Protein AF-M4B6S5-F1 (afdb_monomer_lite)

Sequence (156 aa):
MYRAILVAFFLLQTVLSYLIPVVGPATSFIHLSWLYSLYCFEYKWSLAGWSLERRLAHLEQNWAYFAGFGSPFTLATFFVPNFVSKGIFALLFPVFLLQAIACDPEPEGNEALKKLPMFRFSRWWSLQLLRRIGHATGLKTKVQRAMEKQNRGKRS

Structure (mmCIF, N/CA/C/O backbone):
data_AF-M4B6S5-F1
#
_entry.id   AF-M4B6S5-F1
#
loop_
_atom_site.group_PDB
_atom_site.id
_atom_site.type_symbol
_atom_site.label_atom_id
_atom_site.label_alt_id
_atom_site.label_comp_id
_atom_site.label_asym_id
_atom_site.label_entity_id
_atom_site.label_seq_id
_atom_site.pdbx_PDB_ins_code
_atom_site.Cartn_x
_atom_site.Cartn_y
_atom_site.Cartn_z
_atom_site.occupancy
_atom_site.B_iso_or_equiv
_atom_site.auth_seq_id
_atom_site.auth_comp_id
_atom_site.auth_asym_id
_atom_site.auth_atom_id
_atom_site.pdbx_PDB_model_num
ATOM 1 N N . MET A 1 1 ? 3.136 18.857 9.487 1.00 50.81 1 MET A N 1
ATOM 2 C CA . MET A 1 1 ? 4.340 18.563 10.295 1.00 50.81 1 MET A CA 1
ATOM 3 C C . MET A 1 1 ? 4.392 17.083 10.692 1.00 50.81 1 MET A C 1
ATOM 5 O O . MET A 1 1 ? 5.186 16.369 10.103 1.00 50.81 1 MET A O 1
ATOM 9 N N . TYR A 1 2 ? 3.495 16.570 11.547 1.00 51.84 2 TYR A N 1
ATOM 10 C CA . TYR A 1 2 ? 3.505 15.160 12.002 1.00 51.84 2 TYR A CA 1
ATOM 11 C C . TYR A 1 2 ? 3.425 14.104 10.874 1.00 51.84 2 TYR A C 1
ATOM 13 O O . TYR A 1 2 ? 4.229 13.179 10.826 1.00 51.84 2 TYR A O 1
ATOM 21 N N . ARG A 1 3 ? 2.545 14.306 9.880 1.00 54.38 3 ARG A N 1
ATOM 22 C CA . ARG A 1 3 ? 2.452 13.450 8.674 1.00 54.38 3 ARG A CA 1
ATOM 23 C C . ARG A 1 3 ? 3.765 13.330 7.911 1.00 54.38 3 ARG A C 1
ATOM 25 O O . ARG A 1 3 ? 4.100 12.256 7.440 1.00 54.38 3 ARG A O 1
ATOM 32 N N . ALA A 1 4 ? 4.477 14.445 7.770 1.00 53.47 4 ALA A N 1
ATOM 33 C CA . ALA A 1 4 ? 5.726 14.484 7.025 1.00 53.47 4 ALA A CA 1
ATOM 34 C C . ALA A 1 4 ? 6.832 13.743 7.784 1.00 53.47 4 ALA A C 1
ATOM 36 O O . ALA A 1 4 ? 7.640 13.079 7.155 1.00 53.47 4 ALA A O 1
ATOM 37 N N . ILE A 1 5 ? 6.820 13.793 9.121 1.00 66.31 5 ILE A N 1
ATOM 38 C CA . ILE A 1 5 ? 7.764 13.062 9.978 1.00 66.31 5 ILE A CA 1
ATOM 39 C C . ILE A 1 5 ? 7.509 11.556 9.900 1.00 66.31 5 ILE A C 1
ATOM 41 O O . ILE A 1 5 ? 8.455 10.797 9.727 1.00 66.31 5 ILE A O 1
ATOM 45 N N . LEU A 1 6 ? 6.245 11.121 9.953 1.00 67.50 6 LEU A N 1
ATOM 46 C CA . LEU A 1 6 ? 5.905 9.703 9.803 1.00 67.50 6 LEU A CA 1
ATOM 47 C C . LEU A 1 6 ? 6.205 9.185 8.400 1.00 67.50 6 LEU A C 1
ATOM 49 O O . LEU A 1 6 ? 6.823 8.137 8.271 1.00 67.50 6 LEU A O 1
ATOM 53 N N . VAL A 1 7 ? 5.860 9.943 7.355 1.00 67.75 7 VAL A N 1
ATOM 54 C CA . VAL A 1 7 ? 6.221 9.599 5.972 1.00 67.75 7 VAL A CA 1
ATOM 55 C C . VAL A 1 7 ? 7.741 9.568 5.798 1.00 67.75 7 VAL A C 1
ATOM 57 O O . VAL A 1 7 ? 8.247 8.651 5.164 1.00 67.75 7 VAL A O 1
ATOM 60 N N . ALA A 1 8 ? 8.487 10.497 6.400 1.00 62.38 8 ALA A N 1
ATOM 61 C CA . ALA A 1 8 ? 9.947 10.496 6.361 1.00 62.38 8 ALA A CA 1
ATOM 62 C C . ALA A 1 8 ? 10.549 9.281 7.082 1.00 62.38 8 ALA A C 1
ATOM 64 O O . ALA A 1 8 ? 11.467 8.667 6.549 1.00 62.38 8 ALA A O 1
ATOM 65 N N . PHE A 1 9 ? 10.014 8.889 8.242 1.00 72.94 9 PHE A N 1
ATOM 66 C CA . PHE A 1 9 ? 10.442 7.679 8.953 1.00 72.94 9 PHE A CA 1
ATOM 67 C C . PHE A 1 9 ? 10.115 6.406 8.168 1.00 72.94 9 PHE A C 1
ATOM 69 O O . PHE A 1 9 ? 10.946 5.508 8.075 1.00 72.94 9 PHE A O 1
ATOM 76 N N . PHE A 1 10 ? 8.933 6.353 7.556 1.00 67.38 10 PHE A N 1
ATOM 77 C CA . PHE A 1 10 ? 8.503 5.229 6.733 1.00 67.38 10 PHE A CA 1
ATOM 78 C C . PHE A 1 10 ? 9.386 5.082 5.495 1.00 67.38 10 PHE A C 1
ATOM 80 O O . PHE A 1 10 ? 9.892 3.998 5.235 1.00 67.38 10 PHE A O 1
ATOM 87 N N . LEU A 1 11 ? 9.654 6.192 4.797 1.00 67.06 11 LEU A N 1
ATOM 88 C CA . LEU A 1 11 ? 10.561 6.244 3.651 1.00 67.06 11 LEU A CA 1
ATOM 89 C C . LEU A 1 11 ? 11.991 5.877 4.042 1.00 67.06 11 LEU A C 1
ATOM 91 O O . LEU A 1 11 ? 12.642 5.121 3.324 1.00 67.06 11 LEU A O 1
ATOM 95 N N . LEU A 1 12 ? 12.472 6.361 5.189 1.00 73.38 12 LEU A N 1
ATOM 96 C CA . LEU A 1 12 ? 13.774 5.982 5.729 1.00 73.38 12 LEU A CA 1
ATOM 97 C C . LEU A 1 12 ? 13.833 4.464 5.944 1.00 73.38 12 LEU A C 1
ATOM 99 O O . LEU A 1 12 ? 14.775 3.811 5.505 1.00 73.38 12 LEU A O 1
ATOM 103 N N . GLN A 1 13 ? 12.787 3.874 6.517 1.00 64.50 13 GLN A N 1
ATOM 104 C CA . GLN A 1 13 ? 12.686 2.434 6.730 1.00 64.50 13 GLN A CA 1
ATOM 105 C C . GLN A 1 13 ? 12.579 1.640 5.412 1.00 64.50 13 GLN A C 1
ATOM 107 O O . GLN A 1 13 ? 13.171 0.562 5.302 1.00 64.50 13 GLN A O 1
ATOM 112 N N . THR A 1 14 ? 11.909 2.175 4.382 1.00 60.19 14 THR A N 1
ATOM 113 C CA . THR A 1 14 ? 11.892 1.599 3.024 1.00 60.19 14 THR A CA 1
ATOM 114 C C . THR A 1 14 ? 13.287 1.604 2.397 1.00 60.19 14 THR A C 1
ATOM 116 O O . THR A 1 14 ? 13.698 0.602 1.818 1.00 60.19 14 THR A O 1
ATOM 119 N N . VAL A 1 15 ? 14.029 2.709 2.534 1.00 66.19 15 VAL A N 1
ATOM 120 C CA . VAL A 1 15 ? 15.394 2.864 2.005 1.00 66.19 15 VAL A CA 1
ATOM 121 C C . VAL A 1 15 ? 16.361 1.916 2.712 1.00 66.19 15 VAL A C 1
ATOM 123 O O . VAL A 1 15 ? 17.134 1.231 2.044 1.00 66.19 15 VAL A O 1
ATOM 126 N N . LEU A 1 16 ? 16.272 1.792 4.042 1.00 66.75 16 LEU A N 1
ATOM 127 C CA . LEU A 1 16 ? 17.052 0.803 4.793 1.00 66.75 16 LEU A CA 1
ATOM 128 C C . LEU A 1 16 ? 16.700 -0.640 4.393 1.00 66.75 16 LEU A C 1
ATOM 130 O O . LEU A 1 16 ? 17.586 -1.486 4.317 1.00 66.75 16 LEU A O 1
ATOM 134 N N . SER A 1 17 ? 15.431 -0.926 4.095 1.00 61.16 17 SER A N 1
ATOM 135 C CA . SER A 1 17 ? 15.001 -2.256 3.631 1.00 61.16 17 SER A CA 1
ATOM 136 C C . SER A 1 17 ? 15.477 -2.566 2.207 1.00 61.16 17 SER A C 1
ATOM 138 O O . SER A 1 17 ? 15.707 -3.727 1.875 1.00 61.16 17 SER A O 1
ATOM 140 N N . TYR A 1 18 ? 15.681 -1.539 1.376 1.00 60.28 18 TYR A N 1
ATOM 141 C CA . TYR A 1 18 ? 16.257 -1.658 0.032 1.00 60.28 18 TYR A CA 1
ATOM 142 C C . TYR A 1 18 ? 17.727 -2.106 0.054 1.00 60.28 18 TYR A C 1
ATOM 144 O O . TYR A 1 18 ? 18.215 -2.681 -0.917 1.00 60.28 18 TYR A O 1
ATOM 152 N N . LEU A 1 19 ? 18.417 -1.899 1.182 1.00 63.19 19 LEU A N 1
ATOM 153 C CA . LEU A 1 19 ? 19.769 -2.403 1.426 1.00 63.19 19 LEU A CA 1
ATOM 154 C C . LEU A 1 19 ? 19.815 -3.942 1.529 1.00 63.19 19 LEU A C 1
ATOM 156 O O . LEU A 1 19 ? 20.889 -4.531 1.428 1.00 63.19 19 LEU A O 1
ATOM 160 N N . ILE A 1 20 ? 18.659 -4.598 1.707 1.00 63.47 20 ILE A N 1
ATOM 161 C CA . ILE A 1 20 ? 18.517 -6.056 1.743 1.00 63.47 20 ILE A CA 1
ATOM 162 C C . ILE A 1 20 ? 17.946 -6.525 0.386 1.00 63.47 20 ILE A C 1
ATOM 164 O O . ILE A 1 20 ? 16.727 -6.502 0.187 1.00 63.47 20 ILE A O 1
ATOM 168 N N . PRO A 1 21 ? 18.785 -7.001 -0.557 1.00 57.75 21 PRO A N 1
ATOM 169 C CA . PRO A 1 21 ? 18.393 -7.251 -1.952 1.00 57.75 21 PRO A CA 1
ATOM 170 C C . PRO A 1 21 ? 17.298 -8.318 -2.133 1.00 57.75 21 PRO A C 1
ATOM 172 O O . PRO A 1 21 ? 16.633 -8.352 -3.164 1.00 57.75 21 PRO A O 1
ATOM 175 N N . VAL A 1 22 ? 17.068 -9.166 -1.127 1.00 60.56 22 VAL A N 1
ATOM 176 C CA . VAL A 1 22 ? 16.028 -10.211 -1.147 1.00 60.56 22 VAL A CA 1
ATOM 177 C C . VAL A 1 22 ? 14.663 -9.687 -0.678 1.00 60.56 22 VAL A C 1
ATOM 179 O O . VAL A 1 22 ? 13.627 -10.140 -1.156 1.00 60.56 22 VAL A O 1
ATOM 182 N N . VAL A 1 23 ? 14.641 -8.715 0.241 1.00 64.19 23 VAL A N 1
ATOM 183 C CA . VAL A 1 23 ? 13.404 -8.202 0.865 1.00 64.19 23 VAL A CA 1
ATOM 184 C C . VAL A 1 23 ? 12.921 -6.912 0.187 1.00 64.19 23 VAL A C 1
ATOM 186 O O . VAL A 1 23 ? 11.756 -6.535 0.331 1.00 64.19 23 VAL A O 1
ATOM 189 N N . GLY A 1 24 ? 13.783 -6.275 -0.612 1.00 67.25 24 GLY A N 1
ATOM 190 C CA . GLY A 1 24 ? 13.484 -5.068 -1.385 1.00 67.25 24 GLY A CA 1
ATOM 191 C C . GLY A 1 24 ? 12.215 -5.183 -2.240 1.00 67.25 24 GLY A C 1
ATOM 192 O O . GLY A 1 24 ? 11.271 -4.438 -1.983 1.00 67.25 24 GLY A O 1
ATOM 193 N N . PRO A 1 25 ? 12.108 -6.141 -3.185 1.00 72.75 25 PRO A N 1
ATOM 194 C CA . PRO A 1 25 ? 10.961 -6.219 -4.096 1.00 72.75 25 PRO A CA 1
ATOM 195 C C . PRO A 1 25 ? 9.620 -6.441 -3.384 1.00 72.75 25 PRO A C 1
ATOM 197 O O . PRO A 1 25 ? 8.622 -5.804 -3.719 1.00 72.75 25 PRO A O 1
ATOM 200 N N . ALA A 1 26 ? 9.598 -7.306 -2.364 1.00 77.94 26 ALA A N 1
ATOM 201 C CA . ALA A 1 26 ? 8.396 -7.573 -1.575 1.00 77.94 26 ALA A CA 1
ATOM 202 C C . ALA A 1 26 ? 7.973 -6.339 -0.763 1.00 77.94 26 ALA A C 1
ATOM 204 O O . ALA A 1 26 ? 6.801 -5.965 -0.753 1.00 77.94 26 ALA A O 1
ATOM 205 N N . THR A 1 27 ? 8.935 -5.661 -0.135 1.00 75.81 27 THR A N 1
ATOM 206 C CA . THR A 1 27 ? 8.680 -4.430 0.625 1.00 75.81 27 THR A CA 1
ATOM 207 C C . THR A 1 27 ? 8.206 -3.296 -0.279 1.00 75.81 27 THR A C 1
ATOM 209 O O . THR A 1 27 ? 7.279 -2.576 0.093 1.00 75.81 27 THR A O 1
ATOM 212 N N . SER A 1 28 ? 8.786 -3.156 -1.475 1.00 76.31 28 SER A N 1
ATOM 213 C CA . SER A 1 28 ? 8.362 -2.184 -2.484 1.00 76.31 28 SER A CA 1
ATOM 214 C C . SER A 1 28 ? 6.944 -2.451 -2.976 1.00 76.31 28 SER A C 1
ATOM 216 O O . SER A 1 28 ? 6.162 -1.509 -3.085 1.00 76.31 28 SER A O 1
ATOM 218 N N . PHE A 1 29 ? 6.581 -3.716 -3.207 1.00 83.94 29 PHE A N 1
ATOM 219 C CA . PHE A 1 29 ? 5.214 -4.092 -3.565 1.00 83.94 29 PHE A CA 1
ATOM 220 C C . PHE A 1 29 ? 4.221 -3.719 -2.455 1.00 83.94 29 PHE A C 1
ATOM 222 O O . PHE A 1 29 ? 3.203 -3.082 -2.723 1.00 83.94 29 PHE A O 1
ATOM 229 N N . ILE A 1 30 ? 4.541 -4.044 -1.197 1.00 83.56 30 ILE A N 1
ATOM 230 C CA . ILE A 1 30 ? 3.690 -3.715 -0.044 1.00 83.56 30 ILE A CA 1
ATOM 231 C C . ILE A 1 30 ? 3.541 -2.195 0.104 1.00 83.56 30 ILE A C 1
ATOM 233 O O . ILE A 1 30 ? 2.419 -1.702 0.214 1.00 83.56 30 ILE A O 1
ATOM 237 N N . HIS A 1 31 ? 4.635 -1.435 0.022 1.00 79.94 31 HIS A N 1
ATOM 238 C CA . HIS A 1 31 ? 4.585 0.029 0.091 1.00 79.94 31 HIS A CA 1
ATOM 239 C C . HIS A 1 31 ? 3.734 0.633 -1.023 1.00 79.94 31 HIS A C 1
ATOM 241 O O . HIS A 1 31 ? 2.918 1.518 -0.766 1.00 79.94 31 HIS A O 1
ATOM 247 N N . LEU A 1 32 ? 3.893 0.144 -2.253 1.00 81.62 32 LEU A N 1
ATOM 248 C CA . LEU A 1 32 ? 3.136 0.639 -3.395 1.00 81.62 32 LEU A CA 1
ATOM 249 C C . LEU A 1 32 ? 1.642 0.289 -3.275 1.00 81.62 32 LEU A C 1
ATOM 251 O O . LEU A 1 32 ? 0.795 1.113 -3.619 1.00 81.62 32 LEU A O 1
ATOM 255 N N . SER A 1 33 ? 1.310 -0.875 -2.708 1.00 86.44 33 SER A N 1
ATOM 256 C CA . SER A 1 33 ? -0.077 -1.266 -2.421 1.00 86.44 33 SER A CA 1
ATOM 257 C C . SER A 1 33 ? -0.732 -0.372 -1.367 1.00 86.44 33 SER A C 1
ATOM 259 O O . SER A 1 33 ? -1.851 0.106 -1.572 1.00 86.44 33 SER A O 1
ATOM 261 N N . TRP A 1 34 ? -0.015 -0.042 -0.288 1.00 82.44 34 TRP A N 1
ATOM 262 C CA . TRP A 1 34 ? -0.490 0.919 0.705 1.00 82.44 34 TRP A CA 1
ATOM 263 C C . TRP A 1 34 ? -0.675 2.309 0.114 1.00 82.44 34 TRP A C 1
ATOM 265 O O . TRP A 1 34 ? -1.686 2.946 0.397 1.00 82.44 34 TRP A O 1
ATOM 275 N N . LEU A 1 35 ? 0.254 2.762 -0.732 1.00 83.56 35 LEU A N 1
ATOM 276 C CA . LEU A 1 35 ? 0.169 4.068 -1.375 1.00 83.56 35 LEU A CA 1
ATOM 277 C C . LEU A 1 35 ? -1.087 4.181 -2.248 1.00 83.56 35 LEU A C 1
ATOM 279 O O . LEU A 1 35 ? -1.849 5.132 -2.094 1.00 83.56 35 LEU A O 1
ATOM 283 N N . TYR A 1 36 ? -1.351 3.208 -3.125 1.00 85.38 36 TYR A N 1
ATOM 284 C CA . TYR A 1 36 ? -2.544 3.243 -3.979 1.00 85.38 36 TYR A CA 1
ATOM 285 C C . TYR A 1 36 ? -3.842 3.146 -3.193 1.00 85.38 36 TYR A C 1
ATOM 287 O O . TYR A 1 36 ? -4.803 3.857 -3.494 1.00 85.38 36 TYR A O 1
ATOM 295 N N . SER A 1 37 ? -3.863 2.313 -2.156 1.00 85.88 37 SER A N 1
ATOM 296 C CA . SER A 1 37 ? -5.014 2.236 -1.274 1.00 85.88 37 SER A CA 1
ATOM 297 C C . SER A 1 37 ? -5.251 3.572 -0.566 1.00 85.88 37 SER A C 1
ATOM 299 O O . SER A 1 37 ? -6.368 4.083 -0.583 1.00 85.88 37 SER A O 1
ATOM 301 N N . LEU A 1 38 ? -4.206 4.186 -0.004 1.00 84.31 38 LEU A N 1
ATOM 302 C CA . LEU A 1 38 ? -4.287 5.504 0.623 1.00 84.31 38 LEU A CA 1
ATOM 303 C C . LEU A 1 38 ? -4.842 6.554 -0.330 1.00 84.31 38 LEU A C 1
ATOM 305 O O . LEU A 1 38 ? -5.740 7.282 0.066 1.00 84.31 38 LEU A O 1
ATOM 309 N N . TYR A 1 39 ? -4.381 6.585 -1.579 1.00 84.69 39 TYR A N 1
ATOM 310 C CA . TYR A 1 39 ? -4.900 7.509 -2.586 1.00 84.69 39 TYR A CA 1
ATOM 311 C C . TYR A 1 39 ? -6.412 7.364 -2.796 1.00 84.69 39 TYR A C 1
ATOM 313 O O . TYR A 1 39 ? -7.113 8.367 -2.880 1.00 84.69 39 TYR A O 1
ATOM 321 N N . CYS A 1 40 ? -6.934 6.135 -2.840 1.00 84.31 40 CYS A N 1
ATOM 322 C CA . CYS A 1 40 ? -8.369 5.894 -3.019 1.00 84.31 40 CYS A CA 1
ATOM 323 C C . CYS A 1 40 ? -9.175 6.288 -1.768 1.00 84.31 40 CYS A C 1
ATOM 325 O O . CYS A 1 40 ? -10.198 6.966 -1.859 1.00 84.31 40 CYS A O 1
ATOM 327 N N . PHE A 1 41 ? -8.708 5.901 -0.579 1.00 83.38 41 PHE A N 1
ATOM 328 C CA . PHE A 1 41 ? -9.408 6.177 0.680 1.00 83.38 41 PHE A CA 1
ATOM 329 C C . PHE A 1 41 ? -9.240 7.617 1.178 1.00 83.38 41 PHE A C 1
ATOM 331 O O . PHE A 1 41 ? -10.090 8.108 1.922 1.00 83.38 41 PHE A O 1
ATOM 338 N N . GLU A 1 42 ? -8.191 8.328 0.758 1.00 84.25 42 GLU A N 1
ATOM 339 C CA . GLU A 1 42 ? -7.959 9.716 1.150 1.00 84.25 42 GLU A CA 1
ATOM 340 C C . GLU A 1 42 ? -9.132 10.600 0.741 1.00 84.25 42 GLU A C 1
ATOM 342 O O . GLU A 1 42 ? -9.561 11.418 1.550 1.00 84.25 42 GLU A O 1
ATOM 347 N N . TYR A 1 43 ? -9.702 10.389 -0.447 1.00 82.81 43 TYR A N 1
ATOM 348 C CA . TYR A 1 43 ? -10.885 11.118 -0.904 1.00 82.81 43 TYR A CA 1
ATOM 349 C C . TYR A 1 43 ? -12.098 10.852 -0.012 1.00 82.81 43 TYR A C 1
ATOM 351 O O . TYR A 1 43 ? -12.725 11.806 0.448 1.00 82.81 43 TYR A O 1
ATOM 359 N N . LYS A 1 44 ? -12.386 9.583 0.313 1.00 83.75 44 LYS A N 1
ATOM 360 C CA . LYS A 1 44 ? -13.469 9.218 1.245 1.00 83.75 44 LYS A CA 1
ATOM 361 C C . LYS A 1 44 ? -13.287 9.907 2.599 1.00 83.75 44 LYS A C 1
ATOM 363 O O . LYS A 1 44 ? -14.208 10.532 3.118 1.00 83.75 44 LYS A O 1
ATOM 368 N N . TRP A 1 45 ? -12.089 9.827 3.171 1.00 82.25 45 TRP A N 1
ATOM 369 C CA . TRP A 1 45 ? -11.792 10.414 4.478 1.00 82.25 45 TRP A CA 1
ATOM 370 C C . TRP A 1 45 ? -11.699 11.939 4.456 1.00 82.25 45 TRP A C 1
ATOM 372 O O . TRP A 1 45 ? -11.937 12.577 5.480 1.00 82.25 45 TRP A O 1
ATOM 382 N N . SER A 1 46 ? -11.349 12.528 3.313 1.00 82.94 46 SER A N 1
ATOM 383 C CA . SER A 1 46 ? -11.353 13.973 3.100 1.00 82.94 46 SER A CA 1
ATOM 384 C C . SER A 1 46 ? -12.778 14.512 3.071 1.00 82.94 46 SER A C 1
ATOM 386 O O . SER A 1 46 ? -13.076 15.454 3.799 1.00 82.94 46 SER A O 1
ATOM 388 N N . LEU A 1 47 ? -13.681 13.842 2.344 1.00 82.00 47 LEU A N 1
ATOM 389 C CA . LEU A 1 47 ? -15.114 14.153 2.343 1.00 82.00 47 LEU A CA 1
ATOM 390 C C . LEU A 1 47 ? -15.745 13.971 3.730 1.00 82.00 47 LEU A C 1
ATOM 392 O O . LEU A 1 47 ? -16.571 14.777 4.141 1.00 82.00 47 LEU A O 1
ATOM 396 N N . ALA A 1 48 ? -15.313 12.957 4.485 1.00 82.81 48 ALA A N 1
ATOM 397 C CA . ALA A 1 48 ? -15.757 12.726 5.860 1.00 82.81 48 ALA A CA 1
ATOM 398 C C . ALA A 1 48 ? -15.105 13.665 6.901 1.00 82.81 48 ALA A C 1
ATOM 400 O O . ALA A 1 48 ? -15.358 13.519 8.097 1.00 82.81 48 ALA A O 1
ATOM 401 N N . GLY A 1 49 ? -14.223 14.584 6.487 1.00 83.06 49 GLY A N 1
ATOM 402 C CA . GLY A 1 49 ? -13.560 15.536 7.384 1.00 83.06 49 GLY A CA 1
ATOM 403 C C . GLY A 1 49 ? -12.599 14.899 8.394 1.00 83.06 49 GLY A C 1
ATOM 404 O O . GLY A 1 49 ? -12.309 15.490 9.432 1.00 83.06 49 GLY A O 1
ATOM 405 N N . TRP A 1 50 ? -12.101 13.684 8.143 1.00 81.88 50 TRP A N 1
ATOM 406 C CA . TRP A 1 50 ? -11.246 12.988 9.107 1.00 81.88 50 TRP A CA 1
ATOM 407 C C . TRP A 1 50 ? -9.920 13.713 9.285 1.00 81.88 50 TRP A C 1
ATOM 409 O O . TRP A 1 50 ? -9.266 14.070 8.298 1.00 81.88 50 TRP A O 1
ATOM 419 N N . SER A 1 51 ? -9.470 13.827 10.535 1.00 81.06 51 SER A N 1
ATOM 420 C CA . SER A 1 51 ? -8.121 14.288 10.819 1.00 81.06 51 SER A CA 1
ATOM 421 C C . SER A 1 51 ? -7.092 13.302 10.266 1.00 81.06 51 SER A C 1
ATOM 423 O O . SER A 1 51 ? -7.293 12.095 10.133 1.00 81.06 51 SER A O 1
ATOM 425 N N . LEU A 1 52 ? -5.957 13.872 9.920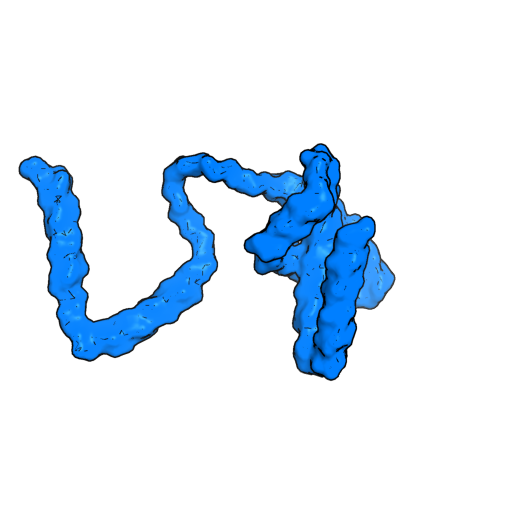 1.00 72.38 52 LEU A N 1
ATOM 426 C CA . LEU A 1 52 ? -4.768 13.217 9.412 1.00 72.38 52 LEU A CA 1
ATOM 427 C C . LEU A 1 52 ? -4.283 12.049 10.281 1.00 72.38 52 LEU A C 1
ATOM 429 O O . LEU A 1 52 ? -3.946 10.992 9.753 1.00 72.38 52 LEU A O 1
ATOM 433 N N . GLU A 1 53 ? -4.314 12.241 11.596 1.00 75.19 53 GLU A N 1
ATOM 434 C CA . GLU A 1 53 ? -3.948 11.239 12.597 1.00 75.19 53 GLU A CA 1
ATOM 435 C C . GLU A 1 53 ? -4.950 10.085 12.626 1.00 75.19 53 GLU A C 1
ATOM 437 O O . GLU A 1 53 ? -4.551 8.925 12.600 1.00 75.19 53 GLU A O 1
ATOM 442 N N . ARG A 1 54 ? -6.257 10.383 12.563 1.00 77.94 54 ARG A N 1
ATOM 443 C CA . ARG A 1 54 ? -7.311 9.359 12.520 1.00 77.94 54 ARG A CA 1
ATOM 444 C C . ARG A 1 54 ? -7.193 8.463 11.287 1.00 77.94 54 ARG A C 1
ATOM 446 O O . ARG A 1 54 ? -7.374 7.254 11.388 1.00 77.94 54 ARG A O 1
ATOM 453 N N . ARG A 1 55 ? -6.869 9.046 10.128 1.00 80.56 55 ARG A N 1
ATOM 454 C CA . ARG A 1 55 ? -6.650 8.294 8.879 1.00 80.56 55 ARG A CA 1
ATOM 455 C C . ARG A 1 55 ? -5.473 7.327 9.008 1.00 80.56 55 ARG A C 1
ATOM 457 O O . ARG A 1 55 ? -5.559 6.198 8.538 1.00 80.56 55 ARG A O 1
ATOM 464 N N . LEU A 1 56 ? -4.393 7.765 9.654 1.00 74.38 56 LEU A N 1
ATOM 465 C CA . LEU A 1 56 ? -3.196 6.949 9.816 1.00 74.38 56 LEU A CA 1
ATOM 466 C C . LEU A 1 56 ? -3.393 5.836 10.849 1.00 74.38 56 LEU A C 1
ATOM 468 O O . LEU A 1 56 ? -3.087 4.689 10.551 1.00 74.38 56 LEU A O 1
ATOM 472 N N . ALA A 1 57 ? -4.012 6.142 11.991 1.00 75.56 57 ALA A N 1
ATOM 473 C CA . ALA A 1 57 ? -4.364 5.140 12.997 1.00 75.56 57 ALA A CA 1
ATOM 474 C C . ALA A 1 57 ? -5.278 4.047 12.416 1.00 75.56 57 ALA A C 1
ATOM 476 O O . ALA A 1 57 ? -5.102 2.862 12.692 1.00 75.56 57 ALA A O 1
ATOM 477 N N . HIS A 1 58 ? -6.226 4.427 11.553 1.00 79.00 58 HIS A N 1
ATOM 478 C CA . HIS A 1 58 ? -7.089 3.469 10.867 1.00 79.00 58 HIS A CA 1
ATOM 479 C C . HIS A 1 58 ? -6.322 2.593 9.860 1.00 79.00 58 HIS A C 1
ATOM 481 O O . HIS A 1 58 ? -6.613 1.398 9.749 1.00 79.00 58 HIS A O 1
ATOM 487 N N . LEU A 1 59 ? -5.325 3.158 9.168 1.00 79.69 59 LEU A N 1
ATOM 488 C CA . LEU A 1 59 ? -4.426 2.403 8.294 1.00 79.69 59 LEU A CA 1
ATOM 489 C C . LEU A 1 59 ? -3.569 1.411 9.070 1.00 79.69 59 LEU A C 1
ATOM 491 O O . LEU A 1 59 ? -3.489 0.252 8.675 1.00 79.69 59 LEU A O 1
ATOM 495 N N . GLU A 1 60 ? -2.963 1.843 10.171 1.00 72.94 60 GLU A N 1
ATOM 496 C CA . GLU A 1 60 ? -2.123 0.994 11.018 1.00 72.94 60 GLU A CA 1
ATOM 497 C C . GLU A 1 60 ? -2.920 -0.174 11.607 1.00 72.94 60 GLU A C 1
ATOM 499 O O . GLU A 1 60 ? -2.449 -1.310 11.601 1.00 72.94 60 GLU A O 1
ATOM 504 N N . GLN A 1 61 ? -4.162 0.069 12.036 1.00 76.56 61 GLN A N 1
ATOM 505 C CA . GLN A 1 61 ? -5.046 -0.980 12.551 1.00 76.56 61 GLN A CA 1
ATOM 506 C C . GLN A 1 61 ? -5.460 -1.999 11.478 1.00 76.56 61 GLN A C 1
ATOM 508 O O . GLN A 1 61 ? -5.638 -3.175 11.789 1.00 76.56 61 GLN A O 1
ATOM 513 N N . ASN A 1 62 ? -5.584 -1.577 10.215 1.00 81.00 62 ASN A N 1
ATOM 514 C CA . ASN A 1 62 ? -6.077 -2.411 9.113 1.00 81.00 62 ASN A CA 1
ATOM 515 C C . ASN A 1 62 ? -5.045 -2.563 7.982 1.00 81.00 62 ASN A C 1
ATOM 517 O O . ASN A 1 62 ? -5.397 -2.663 6.804 1.00 81.00 62 ASN A O 1
ATOM 521 N N . TRP A 1 63 ? -3.756 -2.610 8.324 1.00 78.69 63 TRP A N 1
ATOM 522 C CA . TRP A 1 63 ? -2.655 -2.585 7.354 1.00 78.69 63 TRP A CA 1
ATOM 523 C C . TRP A 1 63 ? -2.739 -3.710 6.311 1.00 78.69 63 TRP A C 1
ATOM 525 O O . TRP A 1 63 ? -2.470 -3.487 5.130 1.00 78.69 63 TRP A O 1
ATOM 535 N N . ALA A 1 64 ? -3.160 -4.911 6.721 1.00 83.19 64 ALA A N 1
ATOM 536 C CA . ALA A 1 64 ? -3.293 -6.070 5.838 1.00 83.19 64 ALA A CA 1
ATOM 537 C C . ALA A 1 64 ? -4.468 -5.929 4.856 1.00 83.19 64 ALA A C 1
ATOM 539 O O . ALA A 1 64 ? -4.380 -6.391 3.719 1.00 83.19 64 ALA A O 1
ATOM 540 N N . TYR A 1 65 ? -5.547 -5.258 5.271 1.00 83.44 65 TYR A N 1
ATOM 541 C CA . TYR A 1 65 ? -6.685 -4.961 4.403 1.00 83.44 65 TYR A CA 1
ATOM 542 C C . TYR A 1 65 ? -6.276 -3.987 3.298 1.00 83.44 65 TYR A C 1
ATOM 544 O O . TYR A 1 65 ? -6.509 -4.264 2.125 1.00 83.44 65 TYR A O 1
ATOM 552 N N . PHE A 1 66 ? -5.592 -2.898 3.656 1.00 84.12 66 PHE A N 1
ATOM 553 C CA . PHE A 1 66 ? -5.131 -1.908 2.681 1.00 84.12 66 PHE A CA 1
ATOM 554 C C . PHE A 1 66 ? -4.066 -2.471 1.732 1.00 84.12 66 PHE A C 1
ATOM 556 O O . PHE A 1 66 ? -4.105 -2.187 0.536 1.00 84.12 66 PHE A O 1
ATOM 563 N N . ALA A 1 67 ? -3.167 -3.328 2.230 1.00 84.94 67 ALA A N 1
ATOM 564 C CA . ALA A 1 67 ? -2.222 -4.047 1.375 1.00 84.94 67 ALA A CA 1
ATOM 565 C C . ALA A 1 67 ? -2.949 -4.965 0.375 1.00 84.94 67 ALA A C 1
ATOM 567 O O . ALA A 1 67 ? -2.635 -4.973 -0.814 1.00 84.94 67 ALA A O 1
ATOM 568 N N . GLY A 1 68 ? -3.968 -5.701 0.832 1.00 86.56 68 GLY A N 1
ATOM 569 C CA . GLY A 1 68 ? -4.793 -6.552 -0.026 1.00 86.56 68 GLY A CA 1
ATOM 570 C C . GLY A 1 68 ? -5.593 -5.759 -1.063 1.00 86.56 68 GLY A C 1
ATOM 571 O O . GLY A 1 68 ? -5.577 -6.114 -2.240 1.00 86.56 68 GLY A O 1
ATOM 572 N N . PHE A 1 69 ? -6.231 -4.662 -0.650 1.00 88.06 69 PHE A N 1
ATOM 573 C CA . PHE A 1 69 ? -7.026 -3.788 -1.516 1.00 88.06 69 PHE A CA 1
ATOM 574 C C . PHE A 1 69 ? -6.182 -3.150 -2.627 1.00 88.06 69 PHE A C 1
ATOM 576 O O . PHE A 1 69 ? -6.592 -3.133 -3.786 1.00 88.06 69 PHE A O 1
ATOM 583 N N . GLY A 1 70 ? -4.981 -2.669 -2.291 1.00 86.38 70 GLY A N 1
ATOM 584 C CA . GLY A 1 70 ? -4.050 -2.086 -3.256 1.00 86.38 70 GLY A CA 1
ATOM 585 C C . GLY A 1 70 ? -3.322 -3.111 -4.129 1.00 86.38 70 GLY A C 1
ATOM 586 O O . GLY A 1 70 ? -2.867 -2.759 -5.213 1.00 86.38 70 GLY A O 1
ATOM 587 N N . SER A 1 71 ? -3.225 -4.378 -3.707 1.00 88.12 71 SER A N 1
ATOM 588 C CA . SER A 1 71 ? -2.442 -5.405 -4.410 1.00 88.12 71 SER A CA 1
ATOM 589 C C . SER A 1 71 ? -2.803 -5.634 -5.888 1.00 88.12 71 SER A C 1
ATOM 591 O O . SER A 1 71 ? -1.866 -5.664 -6.686 1.00 88.12 71 SER A O 1
ATOM 593 N N . PRO A 1 72 ? -4.078 -5.749 -6.325 1.00 87.44 72 PRO A N 1
ATOM 594 C CA . PRO A 1 72 ? -4.397 -5.900 -7.749 1.00 87.44 72 PRO A CA 1
ATOM 595 C C . PRO A 1 72 ? -4.022 -4.657 -8.562 1.00 87.44 72 PRO A C 1
ATOM 597 O O . PRO A 1 72 ? -3.575 -4.783 -9.701 1.00 87.44 72 PRO A O 1
ATOM 600 N N . PHE A 1 73 ? -4.144 -3.465 -7.971 1.00 84.06 73 PHE A N 1
ATOM 601 C CA . PHE A 1 73 ? -3.731 -2.219 -8.609 1.00 84.06 73 PHE A CA 1
ATOM 602 C C . PHE A 1 73 ? -2.203 -2.191 -8.766 1.00 84.06 73 PHE A C 1
ATOM 604 O O . PHE A 1 73 ? -1.688 -1.988 -9.864 1.00 84.06 73 PHE A O 1
ATOM 611 N N . THR A 1 74 ? -1.466 -2.510 -7.703 1.00 85.94 74 THR A N 1
ATOM 612 C CA . THR A 1 74 ? -0.006 -2.626 -7.744 1.00 85.94 74 THR A CA 1
ATOM 613 C C . THR A 1 74 ? 0.465 -3.672 -8.740 1.00 85.94 74 THR A C 1
ATOM 615 O O . THR A 1 74 ? 1.375 -3.404 -9.512 1.00 85.94 74 THR A O 1
ATOM 618 N N . LEU A 1 75 ? -0.170 -4.841 -8.792 1.00 87.31 75 LEU A N 1
ATOM 619 C CA . LEU A 1 75 ? 0.184 -5.892 -9.742 1.00 87.31 75 LEU A CA 1
ATOM 620 C C . LEU A 1 75 ? 0.008 -5.423 -11.194 1.00 87.31 75 LEU A C 1
ATOM 622 O O . LEU A 1 75 ? 0.856 -5.706 -12.036 1.00 87.31 75 LEU A O 1
ATOM 626 N N . ALA A 1 76 ? -1.055 -4.666 -11.476 1.00 83.94 76 ALA A N 1
ATOM 627 C CA . ALA A 1 76 ? -1.327 -4.138 -12.809 1.00 83.94 76 ALA A CA 1
ATOM 628 C C . ALA A 1 76 ? -0.323 -3.060 -13.251 1.00 83.94 76 ALA A C 1
ATOM 630 O O . ALA A 1 76 ? -0.054 -2.930 -14.444 1.00 83.94 76 ALA A O 1
ATOM 631 N N . THR A 1 77 ? 0.243 -2.292 -12.314 1.00 82.31 77 THR A N 1
ATOM 632 C CA . THR A 1 77 ? 1.172 -1.192 -12.621 1.00 82.31 77 THR A CA 1
ATOM 633 C C . THR A 1 77 ? 2.649 -1.568 -12.501 1.00 82.31 77 THR A C 1
ATOM 635 O O . THR A 1 77 ? 3.482 -0.882 -13.094 1.00 82.31 77 THR A O 1
ATOM 638 N N . PHE A 1 78 ? 2.987 -2.635 -11.769 1.00 78.56 78 PHE A N 1
ATOM 639 C CA . PHE A 1 78 ? 4.368 -2.998 -11.424 1.00 78.56 78 PHE A CA 1
ATOM 640 C C . PHE A 1 78 ? 5.138 -3.692 -12.559 1.00 78.56 78 PHE A C 1
ATOM 642 O O . PHE A 1 78 ? 6.343 -3.498 -12.681 1.00 78.56 78 PHE A O 1
ATOM 649 N N . PHE A 1 79 ? 4.469 -4.473 -13.416 1.00 79.56 79 PHE A N 1
ATOM 650 C CA . PHE A 1 79 ? 5.127 -5.215 -14.510 1.00 79.56 79 PHE A CA 1
ATOM 651 C C . PHE A 1 79 ? 5.196 -4.458 -15.842 1.00 79.56 79 PHE A C 1
ATOM 653 O O . PHE A 1 79 ? 5.746 -4.967 -16.817 1.00 79.56 79 PHE A O 1
ATOM 660 N N . VAL A 1 80 ? 4.622 -3.258 -15.907 1.00 80.44 80 VAL A N 1
ATOM 661 C CA . VAL A 1 80 ? 4.485 -2.479 -17.142 1.00 80.44 80 VAL A CA 1
ATOM 662 C C . VAL A 1 80 ? 5.431 -1.274 -17.154 1.00 80.44 80 VAL A C 1
ATOM 664 O O . VAL A 1 80 ? 5.753 -0.722 -16.101 1.00 80.44 80 VAL A O 1
ATOM 667 N N . PRO A 1 81 ? 5.870 -0.804 -18.335 1.00 84.50 81 PRO A N 1
ATOM 668 C CA . PRO A 1 81 ? 6.704 0.390 -18.432 1.00 84.50 81 PRO A CA 1
ATOM 669 C C . PRO A 1 81 ? 5.975 1.626 -17.883 1.00 84.50 81 PRO A C 1
ATOM 671 O O . PRO A 1 81 ? 4.757 1.749 -18.015 1.00 84.50 81 PRO A O 1
ATOM 674 N N . ASN A 1 82 ? 6.727 2.580 -17.317 1.00 79.44 82 ASN A N 1
ATOM 675 C CA . ASN A 1 82 ? 6.200 3.773 -16.629 1.00 79.44 82 ASN A CA 1
ATOM 676 C C . ASN A 1 82 ? 5.100 4.525 -17.401 1.00 79.44 82 ASN A C 1
ATOM 678 O O . ASN A 1 82 ? 4.156 5.034 -16.799 1.00 79.44 82 ASN A O 1
ATOM 682 N N . PHE A 1 83 ? 5.204 4.595 -18.729 1.00 86.88 83 PHE A N 1
ATOM 683 C CA . PHE A 1 83 ? 4.198 5.246 -19.567 1.00 86.88 83 PHE A CA 1
ATOM 684 C C . PHE A 1 83 ? 2.855 4.500 -19.552 1.00 86.88 83 PHE A C 1
ATOM 686 O O . PHE A 1 83 ? 1.810 5.093 -19.292 1.00 86.88 83 PHE A O 1
ATOM 693 N N . VAL A 1 84 ? 2.891 3.181 -19.746 1.00 85.56 84 VAL A N 1
ATOM 694 C CA . VAL A 1 84 ? 1.705 2.312 -19.705 1.00 85.56 84 VAL A CA 1
ATOM 695 C C . VAL A 1 84 ? 1.143 2.243 -18.285 1.00 85.56 84 VAL A C 1
ATOM 697 O O . VAL A 1 84 ? -0.067 2.315 -18.100 1.00 85.56 84 VAL A O 1
ATOM 700 N N . SER A 1 85 ? 2.018 2.208 -17.278 1.00 84.25 85 SER A N 1
ATOM 701 C CA . SER A 1 85 ? 1.662 2.254 -15.857 1.00 84.25 85 SER A CA 1
ATOM 702 C C . SER A 1 85 ? 0.812 3.483 -15.509 1.00 84.25 85 SER A C 1
ATOM 704 O O . SER A 1 85 ? -0.223 3.356 -14.859 1.00 84.25 85 SER A O 1
ATOM 706 N N . LYS A 1 86 ? 1.179 4.671 -16.016 1.00 84.38 86 LYS A N 1
ATOM 707 C CA . LYS A 1 86 ? 0.392 5.908 -15.848 1.00 84.38 86 LYS A CA 1
ATOM 708 C C . LYS A 1 86 ? -0.973 5.836 -16.540 1.00 84.38 86 LYS A C 1
ATOM 710 O O . LYS A 1 86 ? -1.955 6.319 -15.982 1.00 84.38 86 LYS A O 1
ATOM 715 N N . GLY A 1 87 ? -1.046 5.221 -17.722 1.00 86.69 87 GLY A N 1
ATOM 716 C CA . GLY A 1 87 ? -2.313 4.996 -18.427 1.00 86.69 87 GLY A CA 1
ATOM 717 C C . GLY A 1 87 ? -3.243 4.051 -17.662 1.00 86.69 87 GLY A C 1
ATOM 718 O O . GLY A 1 87 ? -4.407 4.370 -17.438 1.00 86.69 87 GLY A O 1
ATOM 719 N N . ILE A 1 88 ? -2.709 2.927 -17.181 1.00 86.38 88 ILE A N 1
ATOM 720 C CA . ILE A 1 88 ? -3.438 1.968 -16.339 1.00 86.38 88 ILE A CA 1
ATOM 721 C C . ILE A 1 88 ? -3.883 2.632 -15.035 1.00 86.38 88 ILE A C 1
ATOM 723 O O . ILE A 1 88 ? -5.024 2.454 -14.620 1.00 86.38 88 ILE A O 1
ATOM 727 N N . PHE A 1 89 ? -3.024 3.449 -14.423 1.00 85.94 89 PHE A N 1
ATOM 728 C CA . PHE A 1 89 ? -3.380 4.232 -13.246 1.00 85.94 89 PHE A CA 1
ATOM 729 C C . PHE A 1 89 ? -4.580 5.140 -13.510 1.00 85.94 89 PHE A C 1
ATOM 731 O O . PHE A 1 89 ? -5.524 5.105 -12.734 1.00 85.94 89 PHE A O 1
ATOM 738 N N . ALA A 1 90 ? -4.602 5.888 -14.615 1.00 87.12 90 ALA A N 1
ATOM 739 C CA . ALA A 1 90 ? -5.719 6.777 -14.942 1.00 87.12 90 ALA A CA 1
ATOM 740 C C . ALA A 1 90 ? -7.061 6.037 -15.121 1.00 87.12 90 ALA A C 1
ATOM 742 O O . ALA A 1 90 ? -8.110 6.602 -14.822 1.00 87.12 90 ALA A O 1
ATOM 743 N N . LEU A 1 91 ? -7.030 4.779 -15.575 1.00 87.56 91 LEU A N 1
ATOM 744 C CA . LEU A 1 91 ? -8.224 3.947 -15.756 1.00 87.56 91 LEU A CA 1
ATOM 745 C C . LEU A 1 91 ? -8.664 3.247 -14.464 1.00 87.56 91 LEU A C 1
ATOM 747 O O . LEU A 1 91 ? -9.852 3.215 -14.152 1.00 87.56 91 LEU A O 1
ATOM 751 N N . LEU A 1 92 ? -7.720 2.681 -13.709 1.00 85.94 92 LEU A N 1
ATOM 752 C CA . LEU A 1 92 ? -8.014 1.941 -12.481 1.00 85.94 92 LEU A CA 1
ATOM 753 C C . LEU A 1 92 ? -8.326 2.869 -11.312 1.00 85.94 92 LEU A C 1
ATOM 755 O O . LEU A 1 92 ? -9.190 2.551 -10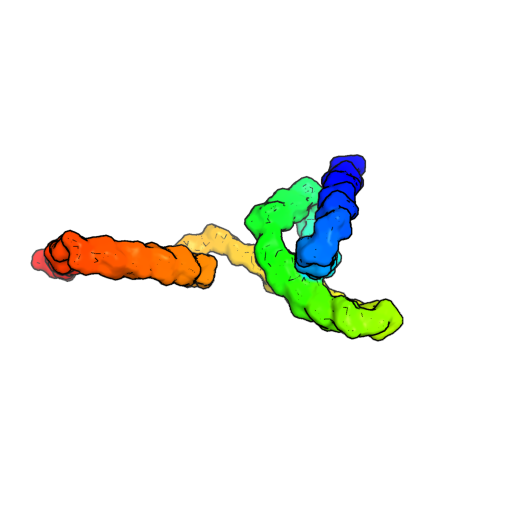.501 1.00 85.94 92 LEU A O 1
ATOM 759 N N . PHE A 1 93 ? -7.671 4.026 -11.239 1.00 85.94 93 PHE A N 1
ATOM 760 C CA . PHE A 1 93 ? -7.863 4.987 -10.162 1.00 85.94 93 PHE A CA 1
ATOM 761 C C . PHE A 1 93 ? -9.341 5.330 -9.900 1.00 85.94 93 PHE A C 1
ATOM 763 O O . PHE A 1 93 ? -9.766 5.142 -8.763 1.00 85.94 93 PHE A O 1
ATOM 770 N N . PRO A 1 94 ? -10.167 5.750 -10.884 1.00 87.62 94 PRO A N 1
ATOM 771 C CA . PRO A 1 94 ? -11.578 6.048 -10.628 1.00 87.62 94 PRO A CA 1
ATOM 772 C C . PRO A 1 94 ? -12.382 4.818 -10.180 1.00 87.62 94 PRO A C 1
ATOM 774 O O . PRO A 1 94 ? -13.255 4.943 -9.325 1.00 87.62 94 PRO A O 1
ATOM 777 N N . VAL A 1 95 ? -12.079 3.624 -10.701 1.00 86.50 95 VAL A N 1
ATOM 778 C CA . VAL A 1 95 ? -12.773 2.378 -10.326 1.00 86.50 95 VAL A CA 1
ATOM 779 C C . VAL A 1 95 ? -12.477 2.006 -8.871 1.00 86.50 95 VAL A C 1
ATOM 781 O O . VAL A 1 95 ? -13.395 1.782 -8.082 1.00 86.50 95 VAL A O 1
ATOM 784 N N . PHE A 1 96 ? -11.198 1.993 -8.495 1.00 85.50 96 PHE A N 1
ATOM 785 C CA . PHE A 1 96 ? -10.759 1.694 -7.132 1.00 85.50 96 PHE A CA 1
ATOM 786 C C . PHE A 1 96 ? -11.176 2.787 -6.140 1.00 85.50 96 PHE A C 1
ATOM 788 O O . PHE A 1 96 ? -11.542 2.481 -5.007 1.00 85.50 96 PHE A O 1
ATOM 795 N N . LEU A 1 97 ? -11.198 4.052 -6.563 1.00 87.25 97 LEU A N 1
ATOM 796 C CA . LEU A 1 97 ? -11.738 5.161 -5.780 1.00 87.25 97 LEU A CA 1
ATOM 797 C C . LEU A 1 97 ? -13.220 4.943 -5.451 1.00 87.25 97 LEU A C 1
ATOM 799 O O . LEU A 1 97 ? -13.607 5.038 -4.288 1.00 87.25 97 LEU A O 1
ATOM 803 N N . LEU A 1 98 ? -14.047 4.615 -6.449 1.00 87.06 98 LEU A N 1
ATOM 804 C CA . LEU A 1 98 ? -15.470 4.337 -6.237 1.00 87.06 98 LEU A CA 1
ATOM 805 C C . LEU A 1 98 ? -15.677 3.137 -5.311 1.00 87.06 98 LEU A C 1
ATOM 807 O O . LEU A 1 98 ? -16.530 3.185 -4.426 1.00 87.06 98 LEU A O 1
ATOM 811 N N . GLN A 1 99 ? -14.864 2.091 -5.459 1.00 86.69 99 GLN A N 1
ATOM 812 C CA . GLN A 1 99 ? -14.905 0.929 -4.576 1.00 86.69 99 GLN A CA 1
ATOM 813 C C . GLN A 1 99 ? -14.519 1.286 -3.132 1.00 86.69 99 GLN A C 1
ATOM 815 O O . GLN A 1 99 ? -15.155 0.808 -2.195 1.00 86.69 99 GLN A O 1
ATOM 820 N N . ALA A 1 100 ? -13.523 2.155 -2.938 1.00 85.50 100 ALA A N 1
ATOM 821 C CA . ALA A 1 100 ? -13.144 2.652 -1.618 1.00 85.50 100 ALA A CA 1
ATOM 822 C C . ALA A 1 100 ? -14.260 3.496 -0.982 1.00 85.50 100 ALA A C 1
ATOM 824 O O . ALA A 1 100 ? -14.516 3.368 0.214 1.00 85.50 100 ALA A O 1
ATOM 825 N N . ILE A 1 101 ? -14.953 4.320 -1.778 1.00 84.44 101 ILE A N 1
ATOM 826 C CA . ILE A 1 101 ? -16.110 5.107 -1.328 1.00 84.44 101 ILE A CA 1
ATOM 827 C C . ILE A 1 101 ? -17.258 4.179 -0.909 1.00 84.44 101 ILE A C 1
ATOM 829 O O . ILE A 1 101 ? -17.751 4.321 0.210 1.00 84.44 101 ILE A O 1
ATOM 833 N N . ALA A 1 102 ? -17.616 3.206 -1.754 1.00 82.06 102 ALA A N 1
ATOM 834 C CA . ALA A 1 102 ? -18.703 2.248 -1.525 1.00 82.06 102 ALA A CA 1
ATOM 835 C C . ALA A 1 102 ? -18.440 1.265 -0.372 1.00 82.06 102 ALA A C 1
ATOM 837 O O . ALA A 1 102 ? -19.373 0.683 0.176 1.00 82.06 102 ALA A O 1
ATOM 838 N N . CYS A 1 103 ? -17.176 1.050 -0.005 1.00 75.44 103 CYS A N 1
ATOM 839 C CA . CYS A 1 103 ? -16.820 0.201 1.120 1.00 75.44 103 CYS A CA 1
ATOM 840 C C . CYS A 1 103 ? -17.057 0.959 2.431 1.00 75.44 103 CYS A C 1
ATOM 842 O O . CYS A 1 103 ? -16.166 1.648 2.936 1.00 75.44 103 CYS A O 1
ATOM 844 N N . ASP A 1 104 ? -18.276 0.900 2.961 1.00 61.06 104 ASP A N 1
ATOM 845 C CA . ASP A 1 104 ? -18.562 1.406 4.300 1.00 61.06 104 ASP A CA 1
ATOM 846 C C . ASP A 1 104 ? -18.040 0.440 5.366 1.00 61.06 104 ASP A C 1
ATOM 848 O O . ASP A 1 104 ? -18.225 -0.773 5.235 1.00 61.06 104 ASP A O 1
ATOM 852 N N . PRO A 1 105 ? -17.355 0.942 6.414 1.00 55.00 105 PRO A N 1
ATOM 853 C CA . PRO A 1 105 ? -17.099 0.121 7.583 1.00 55.00 105 PRO A CA 1
ATOM 854 C C . PRO A 1 105 ? -18.467 -0.249 8.160 1.00 55.00 105 PRO A C 1
ATOM 856 O O . PRO A 1 105 ? -19.228 0.644 8.536 1.00 55.00 105 PRO A O 1
ATOM 859 N N . GLU A 1 106 ? -18.803 -1.542 8.157 1.00 49.03 106 GLU A N 1
ATOM 860 C CA . GLU A 1 106 ? -20.054 -2.028 8.743 1.00 49.03 106 GLU A CA 1
ATOM 861 C C . GLU A 1 106 ? -20.202 -1.422 10.148 1.00 49.03 106 GLU A C 1
ATOM 863 O O . GLU A 1 106 ? -19.254 -1.499 10.940 1.00 49.03 106 GLU A O 1
ATOM 868 N N . PRO A 1 107 ? -21.341 -0.780 10.467 1.00 46.00 107 PRO A N 1
ATOM 869 C CA . PRO A 1 107 ? -21.582 -0.324 11.823 1.00 46.00 107 PRO A CA 1
ATOM 870 C C . PRO A 1 107 ? -21.551 -1.549 12.735 1.00 46.00 107 PRO A C 1
ATOM 872 O O . PRO A 1 107 ? -22.074 -2.600 12.369 1.00 46.00 107 PRO A O 1
ATOM 875 N N . GLU A 1 108 ? -20.929 -1.418 13.908 1.00 49.53 108 GLU A N 1
ATOM 876 C CA . GLU A 1 108 ? -20.960 -2.417 14.980 1.00 49.53 108 GLU A CA 1
ATOM 877 C C . GLU A 1 108 ? -22.413 -2.601 15.460 1.00 49.53 108 GLU A C 1
ATOM 879 O O . GLU A 1 108 ? -22.858 -2.055 16.465 1.00 49.53 108 GLU A O 1
ATOM 884 N N . GLY A 1 109 ? -23.189 -3.321 14.657 1.00 41.59 109 GLY A N 1
ATOM 885 C CA . GLY A 1 109 ? -24.584 -3.657 14.838 1.00 41.59 109 GLY A CA 1
ATOM 886 C C . GLY A 1 109 ? -24.657 -5.138 15.143 1.00 41.59 109 GLY A C 1
ATOM 887 O O . GLY A 1 109 ? -24.377 -5.983 14.302 1.00 41.59 109 GLY A O 1
ATOM 888 N N . ASN A 1 110 ? -24.962 -5.400 16.400 1.00 44.44 110 ASN A N 1
ATOM 889 C CA . ASN A 1 110 ? -25.098 -6.675 17.072 1.00 44.44 110 ASN A CA 1
ATOM 890 C C . ASN A 1 110 ? -25.681 -7.840 16.229 1.00 44.44 110 ASN A C 1
ATOM 892 O O . ASN A 1 110 ? -26.579 -7.651 15.414 1.00 44.44 110 ASN A O 1
ATOM 896 N N . GLU A 1 111 ? -25.243 -9.053 16.593 1.00 47.62 111 GLU A N 1
ATOM 897 C CA . GLU A 1 111 ? -25.748 -10.387 16.211 1.00 47.62 111 GLU A CA 1
ATOM 898 C C . GLU A 1 111 ? -25.065 -11.109 15.024 1.00 47.62 111 GLU A C 1
ATOM 900 O O . GLU A 1 111 ? -25.338 -10.907 13.846 1.00 47.62 111 GLU A O 1
ATOM 905 N N . ALA A 1 112 ? -24.246 -12.106 15.384 1.00 42.88 112 ALA A N 1
ATOM 906 C CA . ALA A 1 112 ? -23.830 -13.226 14.533 1.00 42.88 112 ALA A CA 1
ATOM 907 C C . ALA A 1 112 ? -22.825 -12.932 13.404 1.00 42.88 112 ALA A C 1
ATOM 909 O O . ALA A 1 112 ? -23.009 -13.332 12.258 1.00 42.88 112 ALA A O 1
ATOM 910 N N . LEU A 1 113 ? -21.651 -12.419 13.783 1.00 45.19 113 LEU A N 1
ATOM 911 C CA . LEU A 1 113 ? -20.388 -13.164 13.661 1.00 45.19 113 LEU A CA 1
ATOM 912 C C . LEU A 1 113 ? -20.313 -14.143 12.458 1.00 45.19 113 LEU A C 1
ATOM 914 O O . LEU A 1 113 ? -20.043 -15.339 12.623 1.00 45.19 113 LEU A O 1
ATOM 918 N N . LYS A 1 114 ? -20.457 -13.656 11.218 1.00 47.34 114 LYS A N 1
ATOM 919 C CA . LYS A 1 114 ? -20.001 -14.382 10.021 1.00 47.34 114 LYS A CA 1
ATOM 920 C C . LYS A 1 114 ? -18.494 -14.182 9.872 1.00 47.34 114 LYS A C 1
ATOM 922 O O . LYS A 1 114 ? -17.986 -13.603 8.925 1.00 47.34 114 LYS A O 1
ATOM 927 N N . LYS A 1 115 ? -17.806 -14.692 10.900 1.00 45.50 115 LYS A N 1
ATOM 928 C CA . LYS A 1 115 ? -16.421 -15.168 10.964 1.00 45.50 115 LYS A CA 1
ATOM 929 C C . LYS A 1 115 ? -15.602 -14.836 9.718 1.00 45.50 115 LYS A C 1
ATOM 931 O O . LYS A 1 115 ? -15.528 -15.636 8.785 1.00 45.50 115 LYS A O 1
ATOM 936 N N . LEU A 1 116 ? -14.925 -13.693 9.775 1.00 46.41 116 LEU A N 1
ATOM 937 C CA . LEU A 1 116 ? -13.862 -13.350 8.845 1.00 46.41 116 LEU A CA 1
ATOM 938 C C . LEU A 1 116 ? -12.821 -14.493 8.790 1.00 46.41 116 LEU A C 1
ATOM 940 O O . LEU A 1 116 ? -12.404 -15.016 9.834 1.00 46.41 116 LEU A O 1
ATOM 944 N N . PRO A 1 117 ? -12.380 -14.900 7.587 1.00 53.34 117 PRO A N 1
ATOM 945 C CA . PRO A 1 117 ? -11.554 -16.083 7.329 1.00 53.34 117 PRO A CA 1
ATOM 946 C C . PRO A 1 117 ? -10.087 -15.951 7.783 1.00 53.34 117 PRO A C 1
ATOM 948 O O . PRO A 1 117 ? -9.240 -16.719 7.338 1.00 53.34 117 PRO A O 1
ATOM 951 N N . MET A 1 118 ? -9.771 -15.044 8.712 1.00 49.62 118 MET A N 1
ATOM 952 C CA . MET A 1 118 ? -8.443 -14.936 9.329 1.00 49.62 118 MET A CA 1
ATOM 953 C C . MET A 1 118 ? -8.137 -16.159 10.217 1.00 49.62 118 MET A C 1
ATOM 955 O O . MET A 1 118 ? -7.024 -16.683 10.231 1.00 49.62 118 MET A O 1
ATOM 959 N N . PHE A 1 119 ? -9.151 -16.709 10.896 1.00 50.94 119 PHE A N 1
ATOM 960 C CA . PHE A 1 119 ? -8.984 -17.858 11.795 1.00 50.94 119 PHE A CA 1
ATOM 961 C C . PHE A 1 119 ? -8.883 -19.215 11.085 1.00 50.94 119 PHE A C 1
ATOM 963 O O . PHE A 1 119 ? -8.824 -20.240 11.761 1.00 50.94 119 PHE A O 1
ATOM 970 N N . ARG A 1 120 ? -8.848 -19.286 9.746 1.00 58.56 120 ARG A N 1
ATOM 971 C CA . ARG A 1 120 ? -8.690 -20.575 9.044 1.00 58.56 120 ARG A CA 1
ATOM 972 C C . ARG A 1 120 ? -7.293 -21.156 9.250 1.00 58.56 120 ARG A C 1
ATOM 974 O O . ARG A 1 120 ? -7.169 -22.354 9.490 1.00 58.56 120 ARG A O 1
ATOM 981 N N . PHE A 1 121 ? -6.272 -20.301 9.225 1.00 62.28 121 PHE A N 1
ATOM 982 C CA . PHE A 1 12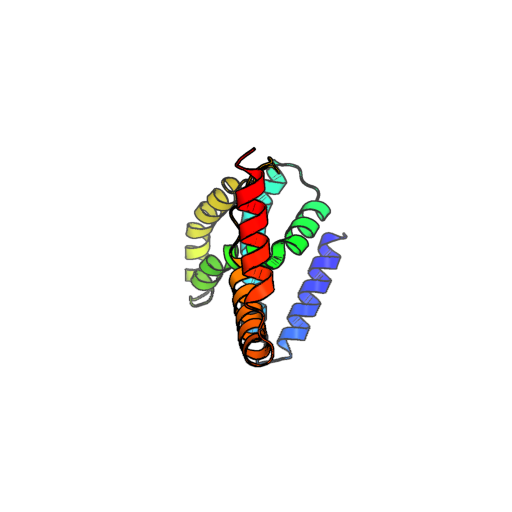1 ? -4.887 -20.699 9.473 1.00 62.28 121 PHE A CA 1
ATOM 983 C C . PHE A 1 121 ? -4.680 -21.090 10.943 1.00 62.28 121 PHE A C 1
ATOM 985 O O . PHE A 1 121 ? -4.146 -22.157 11.237 1.00 62.28 121 PHE A O 1
ATOM 992 N N . SER A 1 122 ? -5.230 -20.286 11.860 1.00 56.84 122 SER A N 1
ATOM 993 C CA . SER A 1 122 ? -5.225 -20.568 13.300 1.00 56.84 122 SER A CA 1
ATOM 994 C C . SER A 1 122 ? -6.004 -21.846 13.654 1.00 56.84 122 SER A C 1
ATOM 996 O O . SER A 1 122 ? -5.501 -22.671 14.412 1.00 56.84 122 SER A O 1
ATOM 998 N N . ARG A 1 123 ? -7.185 -22.086 13.054 1.00 61.59 123 ARG A N 1
ATOM 999 C CA . ARG A 1 123 ? -7.944 -23.341 13.230 1.00 61.59 123 ARG A CA 1
ATOM 1000 C C . ARG A 1 123 ? -7.230 -24.540 12.636 1.00 61.59 123 ARG A C 1
ATOM 1002 O O . ARG A 1 123 ? -7.299 -25.611 13.217 1.00 61.59 123 ARG A O 1
ATOM 1009 N N . TRP A 1 124 ? -6.576 -24.404 11.487 1.00 68.00 124 TRP A N 1
ATOM 1010 C CA . TRP A 1 124 ? -5.826 -25.514 10.907 1.00 68.00 124 TRP A CA 1
ATOM 1011 C C . TRP A 1 124 ? -4.673 -25.921 11.829 1.00 68.00 124 TRP A C 1
ATOM 1013 O O . TRP A 1 124 ? -4.549 -27.098 12.155 1.00 68.00 124 TRP A O 1
ATOM 1023 N N . TRP A 1 125 ? -3.916 -24.951 12.348 1.00 55.25 125 TRP A N 1
ATOM 1024 C CA . TRP A 1 125 ? -2.846 -25.209 13.311 1.00 55.25 125 TRP A CA 1
ATOM 1025 C C . TRP A 1 125 ? -3.355 -25.755 14.643 1.00 55.25 125 TRP A C 1
ATOM 1027 O O . TRP A 1 125 ? -2.807 -26.737 15.142 1.00 55.25 125 TRP A O 1
ATOM 1037 N N . SER A 1 126 ? -4.441 -25.202 15.189 1.00 68.19 126 SER A N 1
ATOM 1038 C CA . SER A 1 126 ? -5.027 -25.720 16.427 1.00 68.19 126 SER A CA 1
ATOM 1039 C C . SER A 1 126 ? -5.596 -27.126 16.247 1.00 68.19 126 SER A C 1
ATOM 1041 O O . SER A 1 126 ? -5.460 -27.939 17.152 1.00 68.19 126 SER A O 1
ATOM 1043 N N . LEU A 1 127 ? -6.147 -27.464 15.075 1.00 66.44 127 LEU A N 1
ATOM 1044 C CA . LEU A 1 127 ? -6.615 -28.815 14.752 1.00 66.44 127 LEU A CA 1
ATOM 1045 C C . LEU A 1 127 ? -5.469 -29.803 14.520 1.00 66.44 127 LEU A C 1
ATOM 1047 O O . LEU A 1 127 ? -5.609 -30.962 14.899 1.00 66.44 127 LEU A O 1
ATOM 1051 N N . GLN A 1 128 ? -4.344 -29.380 13.936 1.00 74.62 128 GLN A N 1
ATOM 1052 C CA . GLN A 1 128 ? -3.152 -30.228 13.821 1.00 74.62 128 GLN A CA 1
ATOM 1053 C C . GLN A 1 128 ? -2.544 -30.511 15.201 1.00 74.62 128 GLN A C 1
ATOM 1055 O O . GLN A 1 128 ? -2.251 -31.664 15.513 1.00 74.62 128 GLN A O 1
ATOM 1060 N N . LEU A 1 129 ? -2.452 -29.495 16.066 1.00 70.38 129 LEU A N 1
ATOM 1061 C CA . LEU A 1 129 ? -2.034 -29.640 17.465 1.00 70.38 129 LEU A CA 1
ATOM 1062 C C . LEU A 1 129 ? -3.004 -30.520 18.262 1.00 70.38 129 LEU A C 1
ATOM 1064 O O . LEU A 1 129 ? -2.574 -31.463 18.918 1.00 70.38 129 LEU A O 1
ATOM 1068 N N . LEU A 1 130 ? -4.314 -30.290 18.148 1.00 67.62 130 LEU A N 1
ATOM 1069 C CA . LEU A 1 130 ? -5.341 -31.102 18.807 1.00 67.62 130 LEU A CA 1
ATOM 1070 C C . LEU A 1 130 ? -5.399 -32.536 18.273 1.00 67.62 130 LEU A C 1
ATOM 1072 O O . LEU A 1 130 ? -5.685 -33.437 19.051 1.00 67.62 130 LEU A O 1
ATOM 1076 N N . ARG A 1 131 ? -5.114 -32.790 16.989 1.00 68.00 131 ARG A N 1
ATOM 1077 C CA . ARG A 1 131 ? -5.000 -34.160 16.453 1.00 68.00 131 ARG A CA 1
ATOM 1078 C C . ARG A 1 131 ? -3.743 -34.861 16.955 1.00 68.00 131 ARG A C 1
ATOM 1080 O O . ARG A 1 131 ? -3.822 -36.025 17.329 1.00 68.00 131 ARG A O 1
ATOM 1087 N N . ARG A 1 132 ? -2.609 -34.156 17.007 1.00 63.88 132 ARG A N 1
ATOM 1088 C CA . ARG A 1 132 ? -1.339 -34.684 17.534 1.00 63.88 132 ARG A CA 1
ATOM 1089 C C . ARG A 1 132 ? -1.426 -34.985 19.035 1.00 63.88 132 ARG A C 1
ATOM 1091 O O . ARG A 1 132 ? -0.945 -36.024 19.465 1.00 63.88 132 ARG A O 1
ATOM 1098 N N . ILE A 1 133 ? -2.093 -34.127 19.808 1.00 63.81 133 ILE A N 1
ATOM 1099 C CA . ILE A 1 133 ? -2.287 -34.291 21.260 1.00 63.81 133 ILE A CA 1
ATOM 1100 C C . ILE A 1 133 ? -3.442 -35.260 21.566 1.00 63.81 133 ILE A C 1
ATOM 1102 O O . ILE A 1 133 ? -3.349 -36.078 22.474 1.00 63.81 133 ILE A O 1
ATOM 1106 N N . GLY A 1 134 ? -4.519 -35.238 20.778 1.00 58.47 134 GLY A N 1
ATOM 1107 C CA . GLY A 1 134 ? -5.675 -36.128 20.934 1.00 58.47 134 GLY A CA 1
ATOM 1108 C C . GLY A 1 134 ? -5.372 -37.601 20.653 1.00 58.47 134 GLY A C 1
ATOM 1109 O O . GLY A 1 134 ? -6.061 -38.471 21.177 1.00 58.47 134 GLY A O 1
ATOM 1110 N N . HIS A 1 135 ? -4.314 -37.897 19.893 1.00 56.34 135 HIS A N 1
ATOM 1111 C CA . HIS A 1 135 ? -3.804 -39.261 19.733 1.00 56.34 135 HIS A CA 1
ATOM 1112 C C . HIS A 1 135 ? -3.061 -39.770 20.987 1.00 56.34 135 HIS A C 1
ATOM 1114 O O . HIS A 1 135 ? -2.879 -40.975 21.140 1.00 56.34 135 HIS A O 1
ATOM 1120 N N . ALA A 1 136 ? -2.658 -38.870 21.893 1.00 55.84 136 ALA A N 1
ATOM 1121 C CA . ALA A 1 136 ? -1.982 -39.195 23.149 1.00 55.84 136 ALA A CA 1
ATOM 1122 C C . ALA A 1 136 ? -2.921 -39.188 24.369 1.00 55.84 136 ALA A C 1
ATOM 1124 O O . ALA A 1 136 ? -2.550 -39.677 25.434 1.00 55.84 136 ALA A O 1
ATOM 1125 N N . THR A 1 137 ? -4.136 -38.635 24.273 1.00 56.50 137 THR A N 1
ATOM 1126 C CA . THR A 1 137 ? -5.047 -38.591 25.428 1.00 56.50 137 THR A CA 1
ATOM 1127 C C . THR A 1 137 ? -6.507 -38.623 24.985 1.00 56.50 137 THR A C 1
ATOM 1129 O O . THR A 1 137 ? -6.981 -37.723 24.293 1.00 56.50 137 THR A O 1
ATOM 1132 N N . GLY A 1 138 ? -7.225 -39.676 25.397 1.00 61.03 138 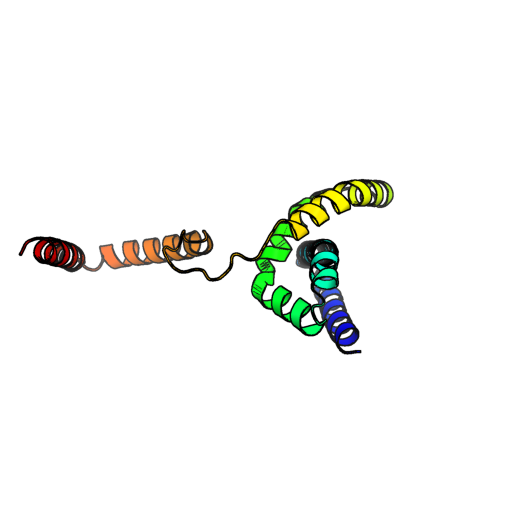GLY A N 1
ATOM 1133 C CA . GLY A 1 138 ? -8.608 -40.007 25.031 1.00 61.03 138 GLY A CA 1
ATOM 1134 C C . GLY A 1 138 ? -9.659 -38.957 25.410 1.00 61.03 138 GLY A C 1
ATOM 1135 O O . GLY A 1 138 ? -10.491 -39.166 26.290 1.00 61.03 138 GLY A O 1
ATOM 1136 N N . LEU A 1 139 ? -9.690 -37.835 24.692 1.00 56.88 139 LEU A N 1
ATOM 1137 C CA . LEU A 1 139 ? -10.632 -36.731 24.884 1.00 56.88 139 LEU A CA 1
ATOM 1138 C C . LEU A 1 139 ? -11.979 -36.961 24.169 1.00 56.88 139 LEU A C 1
ATOM 1140 O O . LEU A 1 139 ? -12.600 -36.021 23.681 1.00 56.88 139 LEU A O 1
ATOM 1144 N N . LYS A 1 140 ? -12.462 -38.208 24.100 1.00 50.38 140 LYS A N 1
ATOM 1145 C CA . LYS A 1 140 ? -13.797 -38.511 23.551 1.00 50.38 140 LYS A CA 1
ATOM 1146 C C . LYS A 1 140 ? -14.915 -38.210 24.566 1.00 50.38 140 LYS A C 1
ATOM 1148 O O . LYS A 1 140 ? -16.041 -37.912 24.189 1.00 50.38 140 LYS A O 1
ATOM 1153 N N . THR A 1 141 ? -14.592 -38.180 25.860 1.00 53.56 141 THR A N 1
ATOM 1154 C CA . THR A 1 141 ? -15.590 -38.119 26.946 1.00 53.56 141 THR A CA 1
ATOM 1155 C C . THR A 1 141 ? -16.070 -36.700 27.288 1.00 53.56 141 THR A C 1
ATOM 1157 O O . THR A 1 141 ? -17.210 -36.529 27.718 1.00 53.56 141 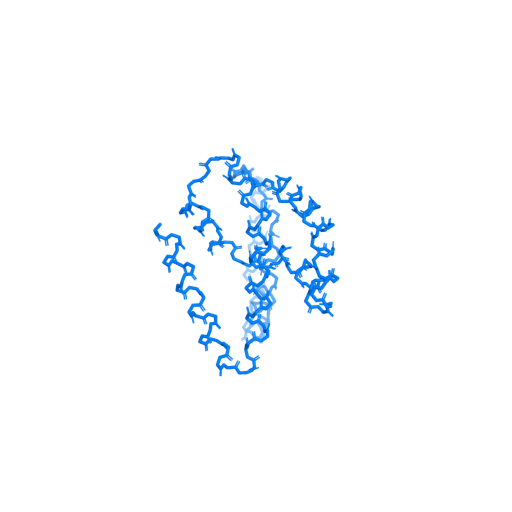THR A O 1
ATOM 1160 N N . LYS A 1 142 ? -15.249 -35.652 27.093 1.00 52.75 142 LYS A N 1
ATOM 1161 C CA . LYS A 1 142 ? -15.639 -34.271 27.461 1.00 52.75 142 LYS A CA 1
ATOM 1162 C C . LYS A 1 142 ? -16.570 -33.608 26.442 1.00 52.75 142 LYS A C 1
ATOM 1164 O O . LYS A 1 142 ? -17.508 -32.927 26.847 1.00 52.75 142 LYS A O 1
ATOM 1169 N N . VAL A 1 143 ? -16.357 -33.838 25.144 1.00 57.12 143 VAL A N 1
ATOM 1170 C CA . VAL A 1 143 ? -17.202 -33.256 24.082 1.00 57.12 143 VAL A CA 1
ATOM 1171 C C . VAL A 1 143 ? -18.595 -33.894 24.079 1.00 57.12 143 VAL A C 1
ATOM 1173 O O . VAL A 1 143 ? -19.593 -33.193 23.933 1.00 57.12 143 VAL A O 1
ATOM 1176 N N . GLN A 1 144 ? -18.676 -35.201 24.346 1.00 54.75 144 GLN A N 1
ATOM 1177 C CA . GLN A 1 144 ? -19.946 -35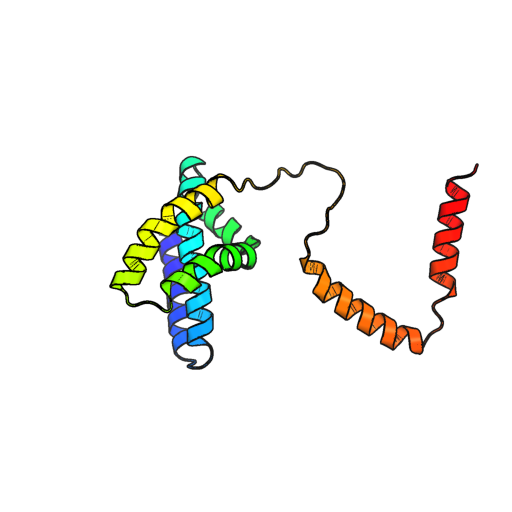.929 24.385 1.00 54.75 144 GLN A CA 1
ATOM 1178 C C . GLN A 1 144 ? -20.820 -35.498 25.579 1.00 54.75 144 GLN A C 1
ATOM 1180 O O . GLN A 1 144 ? -22.010 -35.247 25.406 1.00 54.75 144 GLN A O 1
ATOM 1185 N N . ARG A 1 145 ? -20.216 -35.258 26.756 1.00 52.66 145 ARG A N 1
ATOM 1186 C CA . ARG A 1 145 ? -20.919 -34.720 27.941 1.00 52.66 145 ARG A CA 1
ATOM 1187 C C . ARG A 1 145 ? -21.399 -33.272 27.774 1.00 52.66 145 ARG A C 1
ATOM 1189 O O . ARG A 1 145 ? -22.396 -32.890 28.384 1.00 52.66 145 ARG A O 1
ATOM 1196 N N . ALA A 1 146 ? -20.710 -32.461 26.966 1.00 56.56 146 ALA A N 1
ATOM 1197 C CA . ALA A 1 146 ? -21.134 -31.087 26.683 1.00 56.56 146 ALA A CA 1
ATOM 1198 C C . ALA A 1 146 ? -22.357 -31.049 25.747 1.00 56.56 146 ALA A C 1
ATOM 1200 O O . ALA A 1 146 ? -23.281 -30.274 25.990 1.00 56.56 146 ALA A O 1
ATOM 1201 N N . MET A 1 147 ? -22.410 -31.938 24.745 1.00 54.16 147 MET A N 1
ATOM 1202 C CA . MET A 1 147 ? -23.583 -32.073 23.869 1.00 54.16 147 MET A CA 1
ATOM 1203 C C . MET A 1 147 ? -24.817 -32.616 24.611 1.00 54.16 147 MET A C 1
ATOM 1205 O O . MET A 1 147 ? -25.933 -32.176 24.343 1.00 54.16 147 MET A O 1
ATOM 1209 N N . GLU A 1 148 ? -24.639 -33.510 25.590 1.00 51.75 148 GLU A N 1
ATOM 1210 C CA . GLU A 1 148 ? -25.747 -34.063 26.390 1.00 51.75 148 GLU A CA 1
ATOM 1211 C C . GLU A 1 148 ? -26.402 -33.024 27.317 1.00 51.75 148 GLU A C 1
ATOM 1213 O O . GLU A 1 148 ? -27.630 -32.967 27.423 1.00 51.75 148 GLU A O 1
ATOM 1218 N N . LYS A 1 149 ? -25.605 -32.140 27.938 1.00 52.81 149 LYS A N 1
ATOM 1219 C CA . LYS A 1 149 ? -26.130 -31.040 28.771 1.00 52.81 149 LYS A CA 1
ATOM 1220 C C . LYS A 1 149 ? -26.910 -30.010 27.954 1.00 52.81 149 LYS A C 1
ATOM 1222 O O . LYS A 1 149 ? -27.914 -29.490 28.434 1.00 52.81 149 LYS A O 1
ATOM 1227 N N . GLN A 1 150 ? -26.496 -29.755 26.714 1.00 53.31 150 GLN A N 1
ATOM 1228 C CA . GLN A 1 150 ? -27.191 -28.823 25.826 1.00 53.31 150 GLN A CA 1
ATOM 1229 C C . GLN A 1 150 ? -28.534 -29.379 25.319 1.00 53.31 150 GLN A C 1
ATOM 1231 O O . GLN A 1 150 ? -29.453 -28.607 25.051 1.00 53.31 150 GLN A O 1
ATOM 1236 N N . ASN A 1 151 ? -28.682 -30.707 25.242 1.00 46.91 151 ASN A N 1
ATOM 1237 C CA . ASN A 1 151 ? -29.938 -31.350 24.849 1.00 46.91 151 ASN A CA 1
ATOM 1238 C C . ASN A 1 151 ? -30.933 -31.484 26.022 1.00 46.91 151 ASN A C 1
ATOM 1240 O O . ASN A 1 151 ? -32.139 -31.382 25.814 1.00 46.91 151 ASN A O 1
ATOM 1244 N N . ARG A 1 152 ? -30.443 -31.634 27.265 1.00 52.53 152 ARG A N 1
ATOM 1245 C CA . ARG A 1 152 ? -31.282 -31.617 28.483 1.00 52.53 152 ARG A CA 1
ATOM 1246 C C . ARG A 1 152 ? -31.780 -30.227 28.889 1.00 52.53 152 ARG A C 1
ATOM 1248 O O . ARG A 1 152 ? -32.792 -30.148 29.555 1.00 52.53 152 ARG A O 1
ATOM 1255 N N . GLY A 1 153 ? -31.128 -29.136 28.483 1.00 51.69 153 GLY A N 1
ATOM 1256 C CA . GLY A 1 153 ? -31.643 -27.778 28.737 1.00 51.69 153 GLY A CA 1
ATOM 1257 C C . GLY A 1 153 ? -32.774 -27.343 27.794 1.00 51.69 153 GLY A C 1
ATOM 1258 O O . GLY A 1 153 ? -33.460 -26.366 28.069 1.00 51.69 153 GLY A O 1
ATOM 1259 N N . LYS A 1 154 ? -32.969 -28.056 26.675 1.00 46.06 154 LYS A N 1
ATOM 1260 C CA . LYS A 1 154 ? -34.039 -27.795 25.693 1.00 46.06 154 LYS A CA 1
ATOM 1261 C C . LYS A 1 154 ? -35.300 -28.637 25.907 1.00 46.06 154 LYS A C 1
ATOM 1263 O O . LYS A 1 154 ? -36.301 -28.393 25.240 1.00 46.06 154 LYS A O 1
ATOM 1268 N N . ARG A 1 155 ? -35.260 -29.619 26.806 1.00 49.94 155 ARG A N 1
ATOM 1269 C CA . ARG A 1 155 ? -36.428 -30.372 27.265 1.00 49.94 155 ARG A CA 1
ATOM 1270 C C . ARG A 1 155 ? -36.518 -30.150 28.766 1.00 49.94 155 ARG A C 1
ATOM 1272 O O . ARG A 1 155 ? -35.637 -30.608 29.481 1.00 49.94 155 ARG A O 1
ATOM 1279 N N . SER A 1 156 ? -37.517 -29.385 29.189 1.00 46.84 156 SER A N 1
ATOM 1280 C CA . SER A 1 156 ? -37.976 -29.336 30.578 1.00 46.84 156 SER A CA 1
ATOM 1281 C C . SER A 1 156 ? -38.051 -30.720 31.223 1.00 46.84 156 SER A C 1
ATOM 1283 O O . SER A 1 156 ? -38.267 -31.711 30.486 1.00 46.84 156 SER A O 1
#

Foldseek 3Di:
DVVVVVVVVVVVVLVVLVVVVVRNVVSVLLVQLLVLLCLLLVVLCVVVVHDPVRSVVVCVVCVVVSSVLSNVLSVCLVVDPPVVSVVSCVVVSVVSSVVSNPDDDPPPDDDDDPDDCPCVVVVVVVVVVCVVVCVVDPPPPPVVVVVVVVVVVVPD

Organism: Hyaloperonospora arabidopsidis (strain Emoy2) (NCBI:txid559515)

Radius of gyration: 23.17 Å; chains: 1; bounding box: 58×59×50 Å

Secondary structure (DSSP, 8-state):
-HHHHHHHHHHHHHHHHHTSTTTHHHHHHHHHHHHHHHHHHHHHHHHTT--HHHHHHHHHHTHHHHHHHHHHHHHHHHSS-HHHHHHHHHHHHHHHHHHHHH--------S-----TTHHHHHHHHHHHHHHHHTTS-THHHHHHHHHHHHHSS--

pLDDT: mean 70.23, std 14.16, range [41.59, 88.12]

InterPro domains:
  IPR059112 Sulfate transporter CysZ/Etoposide-induced protein 2.4 [PF07264] (2-94)